Protein AF-A0A962AXF0-F1 (afdb_monomer_lite)

Sequence (168 aa):
ISEGLAWAWRSLSPNKPYQDGKAYGTTGLQKVIVLMTDGVNELIDNGNNSAGYNTANVSDYSAYGYLGGARLWSTNNVQTYAKFNTLMDNRLTAACTAAKNAGVIIYTVVFNHTGYLTTAQQTAAQDLLKNCASKTTYSYVATDSASLQSAFSAIAVSATSGTLRLVQ

pLDDT: mean 87.93, std 11.57, range [46.25, 98.5]

Secondary structure (DSSP, 8-state):
-HHHHHHHHHHHSSSTT---SPPTT-TT--EEEEEEESS-S---B-S---SSTTSTTSB--BTTBSTTSTTTHHHHT--SHHHHHHHHHHHHHHHHHHHHHTTEEEEEEEE--TTSS-HHHHHHHHHHHHHHSSSGGGEEEESSHHHHHHHHHHHHHHHTSS------

Foldseek 3Di:
DLVVLVVLLQCQDCDPPNNPHDAQPPPQDAAEAEAEDQFAQWWAAPPPPDPDQLDARRTDQDPQGDANDDRPCPVQVGRDRVSRRVVSLVSSLVSLVVCVVSRYAYAYEHAHEPDDDDPVRSVVRQVSRCSSGNHNVSYAYHHDPVSVVVSVVVVVCVVPVDPDDDDD

Radius of gyration: 17.98 Å; chains: 1; bounding box: 42×26×53 Å

Structure (mmCIF, N/CA/C/O backbone):
data_AF-A0A962AXF0-F1
#
_entry.id   AF-A0A962AXF0-F1
#
loop_
_atom_site.group_PDB
_atom_site.id
_atom_site.type_symbol
_atom_site.label_atom_id
_atom_site.label_alt_id
_atom_site.label_comp_id
_atom_site.label_asym_id
_atom_site.label_entity_id
_atom_site.label_seq_id
_atom_site.pdbx_PDB_ins_code
_atom_site.Cartn_x
_atom_site.Cartn_y
_atom_site.Cartn_z
_atom_site.occupancy
_atom_site.B_iso_or_equiv
_atom_site.auth_seq_id
_atom_site.auth_comp_id
_atom_site.auth_asym_id
_atom_site.auth_atom_id
_atom_site.pdbx_PDB_model_num
ATOM 1 N N . ILE A 1 1 ? 2.511 -3.253 -4.869 1.00 94.25 1 ILE A N 1
ATOM 2 C CA . ILE A 1 1 ? 1.936 -2.867 -3.543 1.00 94.25 1 ILE A CA 1
ATOM 3 C C . ILE A 1 1 ? 0.419 -2.745 -3.639 1.00 94.25 1 ILE A C 1
ATOM 5 O O . ILE A 1 1 ? -0.294 -3.278 -2.789 1.00 94.25 1 ILE A O 1
ATOM 9 N N . SER A 1 2 ? -0.081 -2.049 -4.668 1.00 93.69 2 SER A N 1
ATOM 10 C CA . SER A 1 2 ? -1.515 -1.790 -4.875 1.00 93.69 2 SER A CA 1
ATOM 11 C C . SER A 1 2 ? -2.395 -3.052 -4.819 1.00 93.69 2 SER A C 1
ATOM 13 O O . SER A 1 2 ? -3.485 -3.042 -4.247 1.00 93.69 2 SER A O 1
ATOM 15 N N . GLU A 1 3 ? -1.880 -4.166 -5.332 1.00 92.38 3 GLU A N 1
ATOM 16 C CA . GLU A 1 3 ? -2.528 -5.473 -5.409 1.00 92.38 3 GLU A CA 1
ATOM 17 C C . GLU A 1 3 ? -2.769 -6.037 -4.011 1.00 92.38 3 GLU A C 1
ATOM 19 O O . GLU A 1 3 ? -3.876 -6.479 -3.706 1.00 92.38 3 GLU A O 1
ATOM 24 N N . GLY A 1 4 ? -1.745 -5.982 -3.154 1.00 94.00 4 GLY A N 1
ATOM 25 C CA . GLY A 1 4 ? -1.801 -6.480 -1.783 1.00 94.00 4 GLY A CA 1
ATOM 26 C C . GLY A 1 4 ? -2.858 -5.749 -0.961 1.00 94.00 4 GLY A C 1
ATOM 27 O O . GLY A 1 4 ? -3.674 -6.393 -0.305 1.00 94.00 4 GLY A O 1
ATOM 28 N N . LEU A 1 5 ? -2.928 -4.415 -1.074 1.00 96.62 5 LEU A N 1
ATOM 29 C CA . LEU A 1 5 ? -3.986 -3.636 -0.424 1.00 96.62 5 LEU A CA 1
ATOM 30 C C . LEU A 1 5 ? -5.373 -4.032 -0.943 1.00 96.62 5 LEU A C 1
ATOM 32 O O . LEU A 1 5 ? -6.312 -4.207 -0.165 1.00 96.62 5 LEU A O 1
ATOM 36 N N . ALA A 1 6 ? -5.508 -4.178 -2.261 1.00 94.00 6 ALA A N 1
ATOM 37 C CA . ALA A 1 6 ? -6.781 -4.509 -2.876 1.00 94.00 6 ALA A CA 1
ATOM 38 C C . ALA A 1 6 ? -7.262 -5.918 -2.475 1.00 94.00 6 ALA A C 1
ATOM 40 O O . ALA A 1 6 ? -8.466 -6.138 -2.340 1.00 94.00 6 ALA A O 1
ATOM 41 N N . TRP A 1 7 ? -6.352 -6.873 -2.277 1.00 93.38 7 TRP A N 1
ATOM 42 C CA . TRP A 1 7 ? -6.670 -8.195 -1.734 1.00 93.38 7 TRP A CA 1
ATOM 43 C C . TRP A 1 7 ? -7.035 -8.134 -0.252 1.00 93.38 7 TRP A C 1
ATOM 45 O O . TRP A 1 7 ? -8.099 -8.624 0.120 1.00 93.38 7 TRP A O 1
ATOM 55 N N . ALA A 1 8 ? -6.226 -7.460 0.570 1.00 95.12 8 ALA A N 1
ATOM 56 C CA . ALA A 1 8 ? -6.496 -7.294 1.997 1.00 95.12 8 ALA A CA 1
ATOM 57 C C . ALA A 1 8 ? -7.883 -6.684 2.245 1.00 95.12 8 ALA A C 1
ATOM 5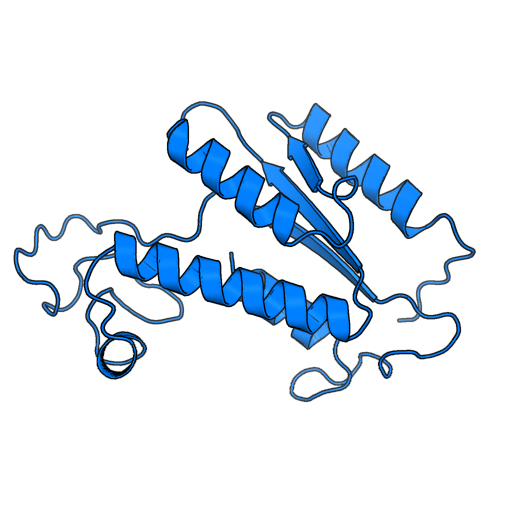9 O O . ALA A 1 8 ? -8.655 -7.177 3.068 1.00 95.12 8 ALA A O 1
ATOM 60 N N . TRP A 1 9 ? -8.247 -5.646 1.486 1.00 95.06 9 TRP A N 1
ATOM 61 C CA . TRP A 1 9 ? -9.547 -5.004 1.645 1.00 95.06 9 TRP A CA 1
ATOM 62 C C . TRP A 1 9 ? -10.716 -5.893 1.204 1.00 95.06 9 TRP A C 1
ATOM 64 O O . TRP A 1 9 ? -11.745 -5.900 1.880 1.00 95.06 9 TRP A O 1
ATOM 74 N N . ARG A 1 10 ? -10.560 -6.684 0.131 1.00 93.19 10 ARG A N 1
ATOM 75 C CA . ARG A 1 10 ? -11.583 -7.651 -0.305 1.00 93.19 10 ARG A CA 1
ATOM 76 C C . ARG A 1 10 ? -11.834 -8.726 0.745 1.00 93.19 10 ARG A C 1
ATOM 78 O O . ARG A 1 10 ? -12.996 -8.994 1.024 1.00 93.19 10 ARG A O 1
ATOM 85 N N . SER A 1 11 ? -10.786 -9.266 1.365 1.00 92.88 11 SER A N 1
ATOM 86 C CA . SER A 1 11 ? -10.915 -10.266 2.436 1.00 92.88 11 SER A CA 1
ATOM 87 C C . SER A 1 11 ? -11.615 -9.720 3.683 1.00 92.88 11 SER A C 1
ATOM 89 O O . SER A 1 11 ? -12.279 -10.462 4.396 1.00 92.88 11 SER A O 1
ATOM 91 N N . LEU A 1 12 ? -11.493 -8.416 3.951 1.00 93.44 12 LEU A N 1
ATOM 92 C CA . LEU A 1 12 ? -12.218 -7.755 5.038 1.00 93.44 12 LEU A CA 1
ATOM 93 C C . LEU A 1 12 ? -13.638 -7.333 4.649 1.00 93.44 12 LEU A C 1
ATOM 95 O O . LEU A 1 12 ? -14.416 -6.958 5.529 1.00 93.44 12 LEU A O 1
ATOM 99 N N . SER A 1 13 ? -13.971 -7.300 3.361 1.00 93.06 13 SER A N 1
ATOM 100 C CA . SER A 1 13 ? -15.258 -6.801 2.883 1.00 93.06 13 SER A CA 1
ATOM 101 C C . SER A 1 13 ? -16.382 -7.822 3.109 1.00 93.06 13 SER A C 1
ATOM 103 O O . SER A 1 13 ? -16.115 -9.016 3.174 1.00 93.06 13 SER A O 1
ATOM 105 N N . PRO A 1 14 ? -17.649 -7.386 3.198 1.00 93.38 14 PRO A N 1
ATOM 106 C CA . PRO A 1 14 ? -18.803 -8.286 3.172 1.00 93.38 14 PRO A CA 1
ATOM 107 C C . PRO A 1 14 ? -19.172 -8.757 1.754 1.00 93.38 14 PRO A C 1
ATOM 109 O O . PRO A 1 14 ? -20.211 -9.383 1.563 1.00 93.38 14 PRO A O 1
ATOM 112 N N . ASN A 1 15 ? -18.381 -8.403 0.737 1.00 91.00 15 ASN A N 1
ATOM 113 C CA . ASN A 1 15 ? -18.739 -8.562 -0.668 1.00 91.00 15 ASN A CA 1
ATOM 114 C C . ASN A 1 15 ? -18.061 -9.787 -1.292 1.00 91.00 15 ASN A C 1
ATOM 116 O O . ASN A 1 15 ? -17.001 -10.233 -0.865 1.00 91.00 15 ASN A O 1
ATOM 120 N N . LYS A 1 16 ? -18.650 -10.317 -2.369 1.00 90.06 16 LYS A N 1
ATOM 121 C CA . LYS A 1 16 ? -18.027 -11.389 -3.164 1.00 90.06 16 LYS A CA 1
ATOM 122 C C . LYS A 1 16 ? -16.639 -10.958 -3.675 1.00 90.06 16 LYS A C 1
ATOM 124 O O . LYS A 1 16 ? -16.478 -9.794 -4.045 1.00 90.06 16 LYS A O 1
ATOM 129 N N . PRO A 1 17 ? -15.655 -11.876 -3.769 1.00 87.88 17 PRO A N 1
ATOM 130 C CA . PRO A 1 17 ? -15.786 -13.328 -3.582 1.00 87.88 17 PRO A CA 1
ATOM 131 C C . PRO A 1 17 ? -15.630 -13.832 -2.134 1.00 87.88 17 PRO A C 1
ATOM 133 O O . PRO A 1 17 ? -16.101 -14.930 -1.858 1.00 87.88 17 PRO A O 1
ATOM 136 N N . TYR A 1 18 ? -15.054 -13.049 -1.214 1.00 85.50 18 TYR A N 1
ATOM 137 C CA . TYR A 1 18 ? -14.879 -13.421 0.201 1.00 85.50 18 TYR A CA 1
ATOM 138 C C . TYR A 1 18 ? -15.855 -12.623 1.067 1.00 85.50 18 TYR A C 1
ATOM 140 O O . TYR A 1 18 ? -15.597 -11.472 1.393 1.00 85.50 18 TYR A O 1
ATOM 148 N N . GLN A 1 19 ? -16.998 -13.228 1.395 1.00 87.12 19 GLN A N 1
ATOM 149 C CA . GLN A 1 19 ? -18.129 -12.550 2.051 1.00 87.12 19 GLN A CA 1
ATOM 150 C C . GLN A 1 19 ? -18.192 -12.773 3.567 1.00 87.12 19 GLN A C 1
ATOM 152 O O . GLN A 1 19 ? -19.177 -12.400 4.201 1.00 87.12 19 GLN A O 1
ATOM 157 N N . ASP A 1 20 ? -17.166 -13.384 4.157 1.00 87.75 20 ASP A N 1
ATOM 158 C CA . ASP A 1 20 ? -17.159 -13.728 5.584 1.00 87.75 20 ASP A CA 1
ATOM 159 C C . ASP A 1 20 ? -17.002 -12.481 6.475 1.00 87.75 20 ASP A C 1
ATOM 161 O O . ASP A 1 20 ? -17.361 -12.476 7.655 1.00 87.75 20 ASP A O 1
ATOM 165 N N . GLY A 1 21 ? -16.520 -11.373 5.902 1.00 89.31 21 GLY A N 1
ATOM 166 C CA . GLY A 1 21 ? -16.444 -10.093 6.586 1.00 89.31 21 GLY A CA 1
ATOM 167 C C . GLY A 1 21 ? -17.831 -9.559 6.954 1.00 89.31 21 GLY A C 1
ATOM 168 O O . GLY A 1 21 ? -18.696 -9.375 6.107 1.00 89.31 21 GLY A O 1
ATOM 169 N N . LYS A 1 22 ? -18.045 -9.194 8.223 1.00 93.12 22 LYS A N 1
ATOM 170 C CA . LYS A 1 22 ? -19.259 -8.458 8.636 1.00 93.12 22 LYS A CA 1
ATOM 171 C C . LYS A 1 22 ? -19.394 -7.120 7.892 1.00 93.12 22 LYS A C 1
ATOM 173 O O . LYS A 1 22 ? -18.395 -6.561 7.431 1.00 93.12 22 LYS A O 1
ATOM 178 N N . ALA A 1 23 ? -20.605 -6.568 7.837 1.00 94.44 23 ALA A N 1
ATOM 179 C CA . ALA A 1 23 ? -20.870 -5.274 7.209 1.00 94.44 23 ALA A CA 1
ATOM 180 C C . ALA A 1 23 ? -19.988 -4.143 7.777 1.00 94.44 23 ALA A C 1
ATOM 182 O O . ALA A 1 23 ? -19.636 -4.135 8.963 1.00 94.44 23 ALA A O 1
ATOM 183 N N . TYR A 1 24 ? -19.637 -3.171 6.931 1.00 94.25 24 TYR A N 1
ATOM 184 C CA . TYR A 1 24 ? -18.974 -1.946 7.383 1.00 94.25 24 TYR A CA 1
ATOM 185 C C . TYR A 1 24 ? -19.864 -1.197 8.383 1.00 94.25 24 TYR A C 1
ATOM 187 O O . TYR A 1 24 ? -21.086 -1.207 8.257 1.00 94.25 24 TYR A O 1
ATOM 195 N N . GLY A 1 25 ? -19.253 -0.580 9.396 1.00 91.62 25 GLY A N 1
ATOM 196 C CA . GLY A 1 25 ? -19.983 0.153 10.436 1.00 91.62 25 GLY A CA 1
ATOM 197 C C . GLY A 1 25 ? -20.708 -0.714 11.473 1.00 91.62 25 GLY A C 1
ATOM 198 O O . GLY A 1 25 ? -21.396 -0.160 12.325 1.00 91.62 25 GLY A O 1
ATOM 199 N N . THR A 1 26 ? -20.552 -2.046 11.446 1.00 93.56 26 THR A N 1
ATOM 200 C CA . THR A 1 26 ? -21.077 -2.928 12.506 1.00 93.56 26 THR A CA 1
ATOM 201 C C . THR A 1 26 ? -20.573 -2.453 13.874 1.00 93.56 26 THR A C 1
ATOM 203 O O 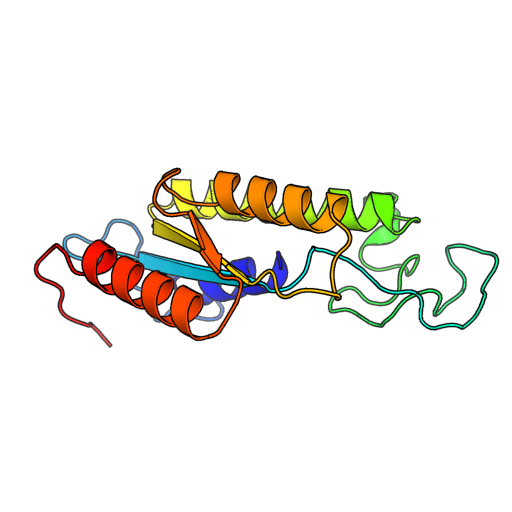. THR A 1 26 ? -19.365 -2.346 14.092 1.00 93.56 26 THR A O 1
ATOM 206 N N . THR A 1 27 ? -21.486 -2.164 14.804 1.00 90.38 27 THR A N 1
ATOM 207 C CA . THR A 1 27 ? -21.141 -1.674 16.145 1.00 90.38 27 THR A CA 1
ATOM 208 C C . THR A 1 27 ? -20.216 -2.652 16.868 1.00 90.38 27 THR A C 1
ATOM 210 O O . THR A 1 27 ? -20.468 -3.854 16.890 1.00 90.38 27 THR A O 1
ATOM 213 N N . GLY A 1 28 ? -19.139 -2.133 17.463 1.00 87.88 28 GLY A N 1
ATOM 214 C CA . GLY A 1 28 ? -18.148 -2.945 18.177 1.00 87.88 28 GLY A CA 1
ATOM 215 C C . GLY A 1 28 ? -17.169 -3.710 17.277 1.00 87.88 28 GLY A C 1
ATOM 216 O O . GLY A 1 28 ? -16.355 -4.467 17.794 1.00 87.88 28 GLY A O 1
ATOM 217 N N . LEU A 1 29 ? -17.212 -3.513 15.953 1.00 89.31 29 LEU A N 1
ATOM 218 C CA . LEU A 1 29 ? -16.262 -4.103 15.013 1.00 89.31 29 LEU A CA 1
ATOM 219 C C . LEU A 1 29 ? -15.339 -3.038 14.420 1.00 89.31 29 LEU A C 1
ATOM 221 O O . LEU A 1 29 ? -15.793 -2.045 13.855 1.00 89.31 29 LEU A O 1
ATOM 225 N N . GLN A 1 30 ? -14.038 -3.307 14.452 1.00 91.19 30 GLN A N 1
ATOM 226 C CA . GLN A 1 30 ? -13.039 -2.539 13.716 1.00 91.19 30 GLN A CA 1
ATOM 227 C C . GLN A 1 30 ? -12.465 -3.394 12.590 1.00 91.19 30 GLN A C 1
ATOM 229 O O . GLN A 1 30 ? -12.151 -4.567 12.779 1.00 91.19 30 GLN A O 1
ATOM 234 N N . LYS A 1 31 ? -12.324 -2.798 11.405 1.00 94.00 31 LYS A N 1
ATOM 235 C CA . LYS A 1 31 ? -11.636 -3.414 10.269 1.00 94.00 31 LYS A CA 1
ATOM 236 C C . LYS A 1 31 ? -10.293 -2.725 10.105 1.00 94.00 31 LYS A C 1
ATOM 238 O O . LYS A 1 31 ? -10.250 -1.506 9.946 1.00 94.00 31 LYS A O 1
ATOM 243 N N . VAL A 1 32 ? -9.219 -3.502 10.161 1.00 95.75 32 VAL A N 1
ATOM 244 C CA . VAL A 1 32 ? -7.849 -2.985 10.176 1.00 95.75 32 VAL A CA 1
ATOM 245 C C . VAL A 1 32 ? -7.031 -3.666 9.086 1.00 95.75 32 VAL A C 1
ATOM 247 O O . VAL A 1 32 ? -7.086 -4.884 8.945 1.00 95.75 32 VAL A O 1
ATOM 250 N N . ILE A 1 33 ? -6.263 -2.881 8.335 1.00 97.62 33 ILE A N 1
ATOM 251 C CA . ILE A 1 33 ? -5.238 -3.352 7.404 1.00 97.62 33 ILE A CA 1
ATOM 252 C C . ILE A 1 33 ? -3.884 -2.880 7.922 1.00 97.62 33 ILE A C 1
ATOM 254 O O . ILE A 1 33 ? -3.712 -1.704 8.240 1.00 97.62 33 ILE A O 1
ATOM 258 N N . VAL A 1 34 ? -2.917 -3.791 7.956 1.00 97.56 34 VAL A N 1
ATOM 259 C CA . VAL A 1 34 ? -1.503 -3.455 8.123 1.00 97.56 34 VAL A CA 1
ATOM 260 C C . VAL A 1 34 ? -0.818 -3.714 6.788 1.00 97.56 34 VAL A C 1
ATOM 262 O O . VAL A 1 34 ? -0.686 -4.861 6.370 1.00 97.56 34 VAL A O 1
ATOM 265 N N . LEU A 1 35 ? -0.450 -2.644 6.085 1.00 97.94 35 LEU A N 1
ATOM 266 C CA . LEU A 1 35 ? 0.184 -2.707 4.773 1.00 97.94 35 LEU A CA 1
ATOM 267 C C . LEU A 1 35 ? 1.693 -2.514 4.921 1.00 97.94 35 LEU A C 1
ATOM 269 O O . LEU A 1 35 ? 2.150 -1.431 5.279 1.00 97.94 35 LEU A O 1
ATOM 273 N N . MET A 1 36 ? 2.463 -3.550 4.613 1.00 96.69 36 MET A N 1
ATOM 274 C CA . MET A 1 36 ? 3.922 -3.505 4.637 1.00 96.69 36 MET A CA 1
ATOM 275 C C . MET A 1 36 ? 4.492 -3.685 3.229 1.00 96.69 36 MET A C 1
ATOM 277 O O . MET A 1 36 ? 3.957 -4.471 2.448 1.00 96.69 36 MET A O 1
ATOM 281 N N . THR A 1 37 ? 5.575 -2.975 2.919 1.00 95.44 37 THR A N 1
ATOM 282 C CA . THR A 1 37 ? 6.372 -3.165 1.697 1.00 95.44 37 THR A CA 1
ATOM 283 C C . THR A 1 37 ? 7.839 -2.867 1.976 1.00 95.44 37 THR A C 1
ATOM 285 O O . THR A 1 37 ? 8.143 -1.992 2.783 1.00 95.44 37 THR A O 1
ATOM 288 N N . ASP A 1 38 ? 8.733 -3.563 1.292 1.00 93.06 38 ASP A N 1
ATOM 289 C CA . ASP A 1 38 ? 10.167 -3.273 1.199 1.00 93.06 38 ASP A CA 1
ATOM 290 C C . ASP A 1 38 ? 10.553 -2.584 -0.124 1.00 93.06 38 ASP A C 1
ATOM 292 O O . ASP A 1 38 ? 11.680 -2.125 -0.286 1.00 93.06 38 ASP A O 1
ATOM 296 N N . GLY A 1 39 ? 9.603 -2.474 -1.056 1.00 93.69 39 GLY A N 1
ATOM 297 C CA . GLY A 1 39 ? 9.798 -1.888 -2.378 1.00 93.69 39 GLY A CA 1
ATOM 298 C C . GLY A 1 39 ? 8.823 -0.763 -2.719 1.00 93.69 39 GLY A C 1
ATOM 299 O O . GLY A 1 39 ? 8.002 -0.337 -1.898 1.00 93.69 39 GLY A O 1
ATOM 300 N N . VAL A 1 40 ? 8.898 -0.317 -3.973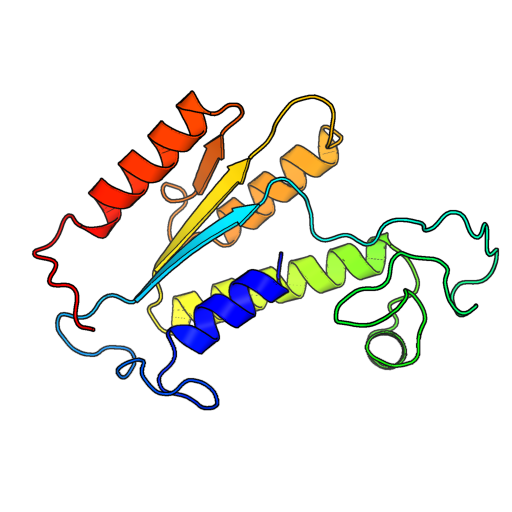 1.00 94.25 40 VAL A N 1
ATOM 301 C CA . VAL A 1 40 ? 7.960 0.617 -4.618 1.00 94.25 40 VAL A CA 1
ATOM 302 C C . VAL A 1 40 ? 6.980 -0.142 -5.525 1.00 94.25 40 VAL A C 1
ATOM 304 O O . VAL A 1 40 ? 7.111 -1.346 -5.739 1.00 94.25 40 VAL A O 1
ATOM 307 N N . ASN A 1 41 ? 5.958 0.531 -6.065 1.00 93.56 41 ASN A N 1
ATOM 308 C CA . ASN A 1 41 ? 5.221 -0.055 -7.183 1.00 93.56 41 ASN A CA 1
ATOM 309 C C . ASN A 1 41 ? 6.084 0.045 -8.439 1.00 93.56 41 ASN A C 1
ATOM 311 O O . ASN A 1 41 ? 6.271 1.142 -8.960 1.00 93.56 41 ASN A O 1
ATOM 315 N N . GLU A 1 42 ? 6.577 -1.088 -8.927 1.00 90.69 42 GLU A N 1
ATOM 316 C CA . GLU A 1 42 ? 7.389 -1.127 -10.135 1.00 90.69 42 GLU A CA 1
ATOM 317 C C . GLU A 1 42 ? 7.215 -2.412 -10.937 1.00 90.69 42 GLU A C 1
ATOM 319 O O . GLU A 1 42 ? 6.646 -3.399 -10.468 1.00 90.69 42 GLU A O 1
ATOM 324 N N . LEU A 1 43 ? 7.685 -2.336 -12.177 1.00 88.94 43 LEU A N 1
ATOM 325 C CA . LEU A 1 43 ? 8.092 -3.477 -12.982 1.00 88.94 43 LEU A CA 1
ATOM 326 C C . LEU A 1 43 ? 9.592 -3.339 -13.215 1.00 88.94 43 LEU A C 1
ATOM 328 O O . LEU A 1 43 ? 10.098 -2.219 -13.323 1.00 88.94 43 LEU A O 1
ATOM 332 N N . ILE A 1 44 ? 10.278 -4.465 -13.331 1.00 87.75 44 ILE A N 1
ATOM 333 C CA . ILE A 1 44 ? 11.723 -4.523 -13.543 1.00 87.75 44 ILE A CA 1
ATOM 334 C C . ILE A 1 44 ? 11.986 -4.983 -14.976 1.00 87.75 44 ILE A C 1
ATOM 336 O O . ILE A 1 44 ? 11.246 -5.798 -15.522 1.00 87.75 44 ILE A O 1
ATOM 340 N N . ASP A 1 45 ? 13.031 -4.450 -15.602 1.00 85.81 45 ASP A N 1
ATOM 341 C CA . ASP A 1 45 ? 13.496 -4.933 -16.902 1.00 85.81 45 ASP A CA 1
ATOM 342 C C . ASP A 1 45 ? 13.936 -6.399 -16.800 1.00 85.81 45 ASP A C 1
ATOM 344 O O . ASP A 1 45 ? 14.668 -6.780 -15.886 1.00 85.81 45 ASP A O 1
ATOM 348 N N . ASN A 1 46 ? 13.484 -7.239 -17.731 1.00 84.38 46 ASN A N 1
ATOM 349 C CA . ASN A 1 46 ? 13.820 -8.664 -17.731 1.00 84.38 46 ASN A CA 1
ATOM 350 C C . ASN A 1 46 ? 15.085 -9.007 -18.538 1.00 84.38 46 ASN A C 1
ATOM 352 O O . ASN A 1 46 ? 15.368 -10.185 -18.757 1.00 84.38 46 ASN A O 1
ATOM 356 N N . GLY A 1 47 ? 15.836 -8.003 -18.994 1.00 76.50 47 GLY A N 1
ATOM 357 C CA . GLY A 1 47 ? 17.100 -8.163 -19.706 1.00 76.50 47 GLY A CA 1
ATOM 358 C C . GLY A 1 47 ? 16.957 -8.507 -21.189 1.00 76.50 47 GLY A C 1
ATOM 359 O O . GLY A 1 47 ? 17.966 -8.731 -21.856 1.00 76.50 47 GLY A O 1
ATOM 360 N N . ASN A 1 48 ? 15.739 -8.519 -21.743 1.00 73.94 48 ASN A N 1
ATOM 361 C CA . ASN A 1 48 ? 15.526 -8.812 -23.165 1.00 73.94 48 ASN A CA 1
ATOM 362 C C . ASN A 1 48 ? 15.948 -7.668 -24.103 1.00 73.94 48 ASN A C 1
ATOM 364 O O . ASN A 1 48 ? 15.842 -7.828 -25.320 1.00 73.94 48 ASN A O 1
ATOM 368 N N . ASN A 1 49 ? 16.419 -6.528 -23.570 1.00 64.38 49 ASN A N 1
ATOM 369 C CA . ASN A 1 49 ? 16.956 -5.386 -24.326 1.00 64.38 49 ASN A CA 1
ATOM 370 C C . ASN A 1 49 ? 16.061 -4.956 -25.502 1.00 64.38 49 ASN A C 1
ATOM 372 O O . ASN A 1 49 ? 16.543 -4.547 -26.562 1.00 64.38 49 ASN A O 1
ATOM 376 N N . SER A 1 50 ? 14.741 -5.093 -25.354 1.00 65.38 50 SER A N 1
ATOM 377 C CA . SER A 1 50 ? 13.830 -4.797 -26.450 1.00 65.38 50 SER A CA 1
ATOM 378 C C . SER A 1 50 ? 13.705 -3.289 -26.635 1.00 65.38 50 SER A C 1
ATOM 380 O O . SER A 1 50 ? 13.293 -2.569 -25.731 1.00 65.38 50 SER A O 1
ATOM 382 N N . ALA A 1 51 ? 14.044 -2.814 -27.834 1.00 57.62 51 ALA A N 1
ATOM 383 C CA . ALA A 1 51 ? 14.042 -1.391 -28.175 1.00 57.62 51 ALA A CA 1
ATOM 384 C C . ALA A 1 51 ? 12.632 -0.802 -28.381 1.00 57.62 51 ALA A C 1
ATOM 386 O O . ALA A 1 51 ? 12.482 0.413 -28.503 1.00 57.62 51 ALA A O 1
ATOM 387 N N . GLY A 1 52 ? 11.600 -1.649 -28.448 1.00 57.62 52 GLY A N 1
ATOM 388 C CA . GLY A 1 52 ? 10.216 -1.238 -28.646 1.00 57.62 52 GLY A CA 1
ATOM 389 C C . GLY A 1 52 ? 9.353 -1.560 -27.435 1.00 57.62 52 GLY A C 1
ATOM 390 O O . GLY A 1 52 ? 9.101 -2.722 -27.139 1.00 57.62 52 GLY A O 1
ATOM 391 N N . TYR A 1 53 ? 8.808 -0.540 -26.777 1.00 60.12 53 TYR A N 1
ATOM 392 C CA . TYR A 1 53 ? 7.626 -0.731 -25.937 1.00 60.12 53 TYR A CA 1
ATOM 393 C C . TYR A 1 53 ? 6.517 -1.343 -26.819 1.00 60.12 53 TYR A C 1
ATOM 395 O O . TYR A 1 53 ? 6.291 -0.820 -27.908 1.00 60.12 53 TYR A O 1
ATOM 403 N N . ASN A 1 54 ? 5.859 -2.431 -26.382 1.00 58.47 54 ASN A N 1
ATOM 404 C CA . ASN A 1 54 ? 4.955 -3.294 -27.186 1.00 58.47 54 ASN A CA 1
ATOM 405 C C . ASN A 1 54 ? 5.639 -4.422 -27.995 1.00 58.47 54 ASN A C 1
ATOM 407 O O . ASN A 1 54 ? 4.994 -5.087 -28.804 1.00 58.47 54 ASN A O 1
ATOM 411 N N . THR A 1 55 ? 6.920 -4.714 -27.767 1.00 59.88 55 THR A N 1
ATOM 412 C CA . THR A 1 55 ? 7.426 -6.069 -28.024 1.00 59.88 55 THR A CA 1
ATOM 413 C C . THR A 1 55 ? 7.125 -6.926 -26.796 1.00 59.88 55 THR A C 1
ATOM 415 O O . THR A 1 55 ? 7.243 -6.481 -25.651 1.00 59.88 55 THR A O 1
ATOM 418 N N . ALA A 1 56 ? 6.630 -8.146 -27.010 1.00 60.53 56 ALA A N 1
ATOM 419 C CA . ALA A 1 56 ? 6.305 -9.030 -25.900 1.00 60.53 56 ALA A CA 1
ATOM 420 C C . ALA A 1 56 ? 7.577 -9.273 -25.069 1.00 60.53 56 ALA A C 1
ATOM 422 O O . ALA A 1 56 ? 8.588 -9.711 -25.614 1.00 60.53 56 ALA A O 1
ATOM 423 N N . ASN A 1 57 ? 7.492 -9.020 -23.759 1.00 70.88 57 ASN A N 1
ATOM 424 C CA . ASN A 1 57 ? 8.508 -9.336 -22.749 1.00 70.88 57 ASN A CA 1
ATOM 425 C C . ASN A 1 57 ? 9.621 -8.280 -22.561 1.00 70.88 57 ASN A C 1
ATOM 427 O O . ASN A 1 57 ? 10.783 -8.661 -22.497 1.00 70.88 57 ASN A O 1
ATOM 431 N N . VAL A 1 58 ? 9.314 -6.986 -22.411 1.00 80.25 58 VAL A N 1
ATOM 432 C CA . VAL A 1 58 ? 10.312 -5.979 -21.954 1.00 80.25 58 VAL A CA 1
ATOM 433 C C . VAL A 1 58 ? 10.507 -5.932 -20.434 1.00 80.25 58 VAL A C 1
ATOM 435 O O . VAL A 1 58 ? 11.569 -5.541 -19.974 1.00 80.25 58 VAL A O 1
ATOM 438 N N . SER A 1 59 ? 9.501 -6.335 -19.655 1.00 85.75 59 SER A N 1
ATOM 439 C CA . SER A 1 59 ? 9.545 -6.326 -18.187 1.00 85.75 59 SER A CA 1
ATOM 440 C C . SER A 1 59 ? 9.433 -7.731 -17.601 1.00 85.75 59 SER A C 1
ATOM 442 O O . SER A 1 59 ? 9.169 -8.704 -18.311 1.00 85.75 59 SER A O 1
ATOM 444 N N . ASP A 1 60 ? 9.547 -7.853 -16.289 1.00 87.75 60 ASP A N 1
ATOM 445 C CA . ASP A 1 60 ? 9.035 -8.989 -15.538 1.00 87.75 60 ASP A CA 1
ATOM 446 C C . ASP A 1 60 ? 7.516 -9.172 -15.744 1.00 87.75 60 ASP A C 1
ATOM 448 O O . ASP A 1 60 ? 6.788 -8.267 -16.179 1.00 87.75 60 ASP A O 1
ATOM 452 N N . TYR A 1 61 ? 7.034 -10.396 -15.506 1.00 86.25 61 TYR A N 1
ATOM 453 C CA . TYR A 1 61 ? 5.617 -10.726 -15.647 1.00 86.25 61 TYR A CA 1
ATOM 454 C C . TYR A 1 61 ? 4.878 -10.446 -14.340 1.00 86.25 61 TYR A C 1
ATOM 456 O O . TYR A 1 61 ? 5.144 -11.081 -13.323 1.00 86.25 61 TYR A O 1
ATOM 464 N N . SER A 1 62 ? 3.896 -9.549 -14.387 1.00 86.12 62 SER A N 1
ATOM 465 C CA . SER A 1 62 ? 3.071 -9.196 -13.226 1.00 86.12 62 SER A CA 1
ATOM 466 C C . SER A 1 62 ? 1.649 -9.758 -13.320 1.00 86.12 62 SER A C 1
ATOM 468 O O . SER A 1 62 ? 1.248 -10.327 -14.337 1.00 86.12 62 SER A O 1
ATOM 470 N N . ALA A 1 63 ? 0.823 -9.504 -12.298 1.00 84.19 63 ALA A N 1
ATOM 471 C CA . ALA A 1 63 ? -0.622 -9.778 -12.330 1.00 84.19 63 ALA A CA 1
ATOM 472 C C . ALA A 1 63 ? -1.337 -9.135 -13.535 1.00 84.19 63 ALA A C 1
ATOM 474 O O . ALA A 1 63 ? -2.416 -9.567 -13.950 1.00 84.19 63 ALA A O 1
ATOM 475 N N . TYR A 1 64 ? -0.726 -8.108 -14.118 1.00 84.06 64 TYR A N 1
ATOM 476 C CA . TYR A 1 64 ? -1.248 -7.417 -15.278 1.00 84.06 64 TYR A CA 1
ATOM 477 C C . TYR A 1 64 ? -0.676 -7.933 -16.592 1.00 84.06 64 TYR A C 1
ATOM 479 O O . TYR A 1 64 ? -1.243 -7.615 -17.630 1.00 84.06 64 TYR A O 1
ATOM 487 N N . GLY A 1 65 ? 0.382 -8.747 -16.573 1.00 84.94 65 GLY A N 1
ATOM 488 C CA . GLY A 1 65 ? 1.184 -9.147 -17.730 1.00 84.94 65 GLY A CA 1
ATOM 489 C C . GLY A 1 65 ? 2.485 -8.343 -17.857 1.00 84.94 65 GLY A C 1
ATOM 490 O O . GLY A 1 65 ? 2.908 -7.687 -16.903 1.00 84.94 65 GLY A O 1
ATOM 491 N N . TYR A 1 66 ? 3.089 -8.385 -19.045 1.00 83.88 66 TYR A N 1
ATOM 492 C CA . TYR A 1 66 ? 4.286 -7.613 -19.395 1.00 83.88 66 TYR A CA 1
ATOM 493 C C . TYR A 1 66 ? 3.966 -6.163 -19.756 1.00 83.88 66 TYR A C 1
ATOM 495 O O . TYR A 1 66 ? 2.936 -5.891 -20.381 1.00 83.88 66 TYR A O 1
ATOM 503 N N . LEU A 1 67 ? 4.889 -5.248 -19.444 1.00 82.75 67 LEU A N 1
ATOM 504 C CA . LEU A 1 67 ? 4.812 -3.853 -19.863 1.00 82.75 67 LEU A CA 1
ATOM 505 C C . LEU A 1 67 ? 4.598 -3.751 -21.387 1.00 82.75 67 LEU A C 1
ATOM 507 O O . LEU A 1 67 ? 5.316 -4.363 -22.171 1.00 82.75 67 LEU A O 1
ATOM 511 N N . GLY A 1 68 ? 3.588 -2.984 -21.803 1.00 72.75 68 GLY A N 1
ATOM 512 C CA . GLY A 1 68 ? 3.227 -2.791 -23.212 1.00 72.75 68 GLY A CA 1
ATOM 513 C C . GLY A 1 68 ? 2.284 -3.849 -23.800 1.00 72.75 68 GLY A C 1
ATOM 514 O O . GLY A 1 68 ? 1.891 -3.706 -24.951 1.00 72.75 68 GLY A O 1
ATOM 515 N N . GLY A 1 69 ? 1.878 -4.876 -23.040 1.00 73.44 69 GLY A N 1
ATOM 516 C CA . GLY A 1 69 ? 0.892 -5.870 -23.490 1.00 73.44 69 GLY A CA 1
ATOM 517 C C . GLY A 1 69 ? -0.541 -5.323 -23.619 1.00 73.44 69 GLY A C 1
ATOM 518 O O . GLY A 1 69 ? -0.848 -4.214 -23.211 1.00 73.44 69 GLY A O 1
ATOM 519 N N . ALA A 1 70 ? -1.493 -6.104 -24.134 1.00 71.62 70 ALA A N 1
ATOM 520 C CA . ALA A 1 70 ? -2.851 -5.603 -24.415 1.00 71.62 70 ALA A CA 1
ATOM 521 C C . ALA A 1 70 ? -3.822 -5.532 -23.207 1.00 71.62 70 ALA A C 1
ATOM 523 O O . ALA A 1 70 ? -4.967 -5.129 -23.389 1.00 71.62 70 ALA A O 1
ATOM 524 N N . ARG A 1 71 ? -3.426 -5.927 -21.981 1.00 74.38 71 ARG A N 1
ATOM 525 C CA . ARG A 1 71 ? -4.355 -5.981 -20.823 1.00 74.38 71 ARG A CA 1
ATOM 526 C C . ARG A 1 71 ? -4.606 -4.614 -20.176 1.00 74.38 71 ARG A C 1
ATOM 528 O O . ARG A 1 71 ? -5.698 -4.074 -20.281 1.00 74.38 71 ARG A O 1
ATOM 535 N N . LEU A 1 72 ? -3.614 -4.060 -19.473 1.00 70.25 72 LEU A N 1
ATOM 536 C CA . LEU A 1 72 ? -3.724 -2.746 -18.827 1.00 70.25 72 LEU A CA 1
ATOM 537 C C . LEU A 1 72 ? -3.426 -1.562 -19.756 1.00 70.25 72 LEU A C 1
ATOM 539 O O . LEU A 1 72 ? -3.850 -0.442 -19.463 1.00 70.25 72 LEU A O 1
ATOM 543 N N . TRP A 1 73 ? -2.652 -1.775 -20.818 1.00 67.81 73 TRP A N 1
ATOM 544 C CA . TRP A 1 73 ? -1.839 -0.709 -21.400 1.00 67.81 73 TRP A CA 1
ATOM 545 C C . TRP A 1 73 ? -2.541 0.103 -22.493 1.00 67.81 73 TRP A C 1
ATOM 547 O O . TRP A 1 73 ? -2.274 1.298 -22.586 1.00 67.81 73 TRP A O 1
ATOM 557 N N . SER A 1 74 ? -3.472 -0.478 -23.259 1.00 63.06 74 SER A N 1
ATOM 558 C CA . SER A 1 74 ? -4.142 0.218 -24.373 1.00 63.06 74 SER A CA 1
ATOM 559 C C . SER A 1 74 ? -5.075 1.336 -23.892 1.00 63.06 74 SER A C 1
ATOM 561 O O . SER A 1 74 ? -4.951 2.473 -24.335 1.00 63.06 74 SER A O 1
ATOM 563 N N . THR A 1 75 ? -5.948 1.053 -22.922 1.00 71.88 75 THR A N 1
ATOM 564 C CA . THR A 1 75 ? -6.907 2.039 -22.388 1.00 71.88 75 THR A CA 1
ATOM 565 C C . THR A 1 75 ? -6.252 3.088 -21.486 1.00 71.88 75 THR A C 1
ATOM 567 O O . THR A 1 75 ? -6.749 4.203 -21.381 1.00 71.88 75 THR A O 1
ATOM 570 N N . ASN A 1 76 ? -5.134 2.754 -20.830 1.00 73.50 76 ASN A N 1
ATOM 571 C CA . ASN A 1 76 ? -4.454 3.654 -19.887 1.00 73.50 76 ASN A CA 1
ATOM 572 C C . ASN A 1 76 ? -3.194 4.318 -20.475 1.00 73.50 76 ASN A C 1
ATOM 574 O O . ASN A 1 76 ? -2.518 5.063 -19.770 1.00 73.50 76 ASN A O 1
ATOM 578 N N . ASN A 1 77 ? -2.850 4.031 -21.738 1.00 78.50 77 ASN A N 1
ATOM 579 C CA . ASN A 1 77 ? -1.629 4.487 -22.416 1.00 78.50 77 ASN A CA 1
ATOM 580 C C . ASN A 1 77 ? -0.349 4.354 -21.560 1.00 78.50 77 ASN A C 1
ATOM 582 O O . ASN A 1 77 ? 0.518 5.241 -21.524 1.00 78.50 77 ASN A O 1
ATOM 586 N N . VAL A 1 78 ? -0.247 3.243 -20.832 1.00 84.88 78 VAL A N 1
ATOM 587 C CA . VAL A 1 78 ? 0.948 2.889 -20.068 1.00 84.88 78 VAL A CA 1
ATOM 588 C C . VAL A 1 78 ? 1.896 2.255 -21.064 1.00 84.88 78 VAL A C 1
ATOM 590 O O . VAL A 1 78 ? 1.533 1.283 -21.702 1.00 84.88 78 VAL A O 1
ATOM 593 N N . GLN A 1 79 ? 3.081 2.809 -21.267 1.00 80.50 79 GLN A N 1
ATOM 594 C CA . GLN A 1 79 ? 4.075 2.201 -22.162 1.00 80.50 79 GLN A CA 1
ATOM 595 C C . GLN A 1 79 ? 5.484 2.283 -21.586 1.00 80.50 79 GLN A C 1
ATOM 597 O O . GLN A 1 79 ? 6.376 1.661 -22.122 1.00 80.50 79 GLN A O 1
ATOM 602 N N . THR A 1 80 ? 5.692 2.996 -20.479 1.00 84.56 80 THR A N 1
ATOM 603 C CA . THR A 1 80 ? 6.996 3.147 -19.828 1.00 84.56 80 THR A CA 1
ATOM 604 C C . THR A 1 80 ? 6.904 2.704 -18.374 1.00 84.56 80 THR A C 1
ATOM 606 O O . THR A 1 80 ? 5.824 2.770 -17.779 1.00 84.56 80 THR A O 1
ATOM 609 N N . TYR A 1 81 ? 8.037 2.318 -17.782 1.00 86.88 81 TYR A N 1
ATOM 610 C CA . TYR A 1 81 ? 8.136 2.013 -16.351 1.00 86.88 81 TYR A CA 1
ATOM 611 C C . TYR A 1 81 ? 7.626 3.173 -15.487 1.00 86.88 81 TYR A C 1
ATOM 613 O O . TYR A 1 81 ? 6.782 2.978 -14.622 1.00 86.88 81 TYR A O 1
ATOM 621 N N . ALA A 1 82 ? 8.022 4.409 -15.806 1.00 87.94 82 ALA A N 1
ATOM 622 C CA . ALA A 1 82 ? 7.559 5.593 -15.082 1.00 87.94 82 ALA A CA 1
ATOM 623 C C . ALA A 1 82 ? 6.026 5.745 -15.109 1.00 87.94 82 ALA A C 1
ATOM 625 O O . ALA A 1 82 ? 5.407 5.955 -14.069 1.00 87.94 82 ALA A O 1
ATOM 626 N N . LYS A 1 83 ? 5.390 5.581 -16.281 1.00 88.12 83 LYS A N 1
ATOM 627 C CA . LYS A 1 83 ? 3.922 5.635 -16.387 1.00 88.12 83 LYS A CA 1
ATOM 628 C C . LYS A 1 83 ? 3.246 4.489 -15.636 1.00 88.12 83 LYS A C 1
ATOM 630 O O . LYS A 1 83 ? 2.155 4.686 -15.105 1.00 88.12 83 LYS A O 1
ATOM 635 N N . PHE A 1 84 ? 3.864 3.307 -15.608 1.00 88.75 84 PHE A N 1
ATOM 636 C CA . PHE A 1 84 ? 3.359 2.181 -14.828 1.00 88.75 84 PHE A CA 1
ATOM 637 C C . PHE A 1 84 ? 3.387 2.504 -13.332 1.00 88.75 84 PHE A C 1
ATOM 639 O O . PHE A 1 84 ? 2.344 2.395 -12.687 1.00 88.75 84 PHE A O 1
ATOM 646 N N . ASN A 1 85 ? 4.526 2.976 -12.819 1.00 91.12 85 ASN A N 1
ATOM 647 C CA . ASN A 1 85 ? 4.693 3.352 -11.414 1.00 91.12 85 ASN A CA 1
ATOM 648 C C . ASN A 1 85 ? 3.640 4.392 -11.018 1.00 91.12 85 ASN A C 1
ATOM 650 O O . ASN A 1 85 ? 2.850 4.149 -10.111 1.00 91.12 85 ASN A O 1
ATOM 654 N N . THR A 1 86 ? 3.511 5.479 -11.789 1.00 92.81 86 THR A N 1
ATOM 655 C CA . THR A 1 86 ? 2.487 6.508 -11.548 1.00 92.81 86 THR A CA 1
ATOM 656 C C . THR A 1 86 ? 1.067 5.938 -11.549 1.00 92.81 86 THR A C 1
ATOM 658 O O . THR A 1 86 ? 0.262 6.283 -10.683 1.00 92.81 86 THR A O 1
ATOM 661 N N . LEU A 1 87 ? 0.723 5.058 -12.497 1.00 91.88 87 LEU A N 1
ATOM 662 C CA . LEU A 1 87 ? -0.609 4.450 -12.523 1.00 91.88 87 LEU A CA 1
ATOM 663 C C . LEU A 1 87 ? -0.858 3.587 -11.277 1.00 91.88 87 LEU A C 1
ATOM 665 O O . LEU A 1 87 ? -1.953 3.638 -10.715 1.00 91.88 87 LEU A O 1
ATOM 669 N N . MET A 1 88 ? 0.124 2.791 -10.854 1.00 93.31 88 MET A N 1
ATOM 670 C CA . MET A 1 88 ? -0.016 1.918 -9.688 1.00 93.31 88 MET A CA 1
ATOM 671 C C . MET A 1 88 ? -0.043 2.703 -8.374 1.00 93.31 88 MET A C 1
ATOM 673 O O . MET A 1 88 ? -0.844 2.373 -7.501 1.00 93.31 88 MET A O 1
ATOM 677 N N . ASP A 1 89 ? 0.730 3.782 -8.256 1.00 96.62 89 ASP A N 1
ATOM 678 C CA . ASP A 1 89 ? 0.695 4.691 -7.105 1.00 96.62 89 ASP A CA 1
ATOM 679 C C . ASP A 1 89 ? -0.664 5.390 -6.989 1.00 96.62 89 ASP A C 1
ATOM 681 O O . ASP A 1 89 ? -1.257 5.450 -5.906 1.00 96.62 89 ASP A O 1
ATOM 685 N N . ASN A 1 90 ? -1.224 5.833 -8.120 1.00 95.75 90 ASN A N 1
ATOM 686 C CA . ASN A 1 90 ? -2.565 6.412 -8.172 1.00 95.75 90 ASN A CA 1
ATOM 687 C C . ASN A 1 90 ? -3.636 5.388 -7.777 1.00 95.75 90 ASN A C 1
ATOM 689 O O . ASN A 1 90 ? -4.559 5.708 -7.026 1.00 95.75 90 ASN A O 1
ATOM 693 N N . ARG A 1 91 ? -3.513 4.138 -8.238 1.00 94.75 91 ARG A N 1
ATOM 694 C CA . ARG A 1 91 ? -4.430 3.051 -7.861 1.00 94.75 91 ARG A CA 1
ATOM 695 C C . ARG A 1 91 ? -4.333 2.699 -6.385 1.00 94.75 91 ARG A C 1
ATOM 697 O O . ARG A 1 91 ? -5.372 2.526 -5.750 1.00 94.75 91 ARG A O 1
ATOM 704 N N . LEU A 1 92 ? -3.120 2.622 -5.839 1.00 97.69 92 LEU A N 1
ATOM 705 C CA . LEU A 1 92 ? -2.907 2.414 -4.412 1.00 97.69 92 LEU A CA 1
ATOM 706 C C . LEU A 1 92 ? -3.572 3.543 -3.621 1.00 97.69 92 LEU A C 1
ATOM 708 O O . LEU A 1 92 ? -4.406 3.268 -2.768 1.00 97.69 92 LEU A O 1
ATOM 712 N N . THR A 1 93 ? -3.299 4.800 -3.972 1.00 98.06 93 THR A N 1
ATOM 713 C CA . THR A 1 93 ? -3.888 5.980 -3.319 1.00 98.06 93 THR A CA 1
ATOM 714 C C . THR A 1 93 ? -5.418 5.966 -3.370 1.00 98.06 93 THR A C 1
ATOM 716 O O . THR A 1 93 ? -6.081 6.199 -2.353 1.00 98.06 93 THR A O 1
ATOM 719 N N . ALA A 1 94 ? -5.997 5.636 -4.526 1.00 97.75 94 ALA A N 1
ATOM 720 C CA . ALA A 1 94 ? -7.443 5.520 -4.690 1.00 97.75 94 ALA A CA 1
ATOM 721 C C . ALA A 1 94 ? -8.026 4.403 -3.812 1.00 97.75 94 ALA A C 1
ATOM 723 O O . ALA A 1 94 ? -9.028 4.617 -3.130 1.00 97.75 94 ALA A O 1
ATOM 724 N N . ALA A 1 95 ? -7.377 3.236 -3.766 1.00 97.75 95 ALA A N 1
ATOM 725 C CA . ALA A 1 95 ? -7.791 2.126 -2.915 1.00 97.75 95 ALA A CA 1
ATOM 726 C C . ALA A 1 95 ? -7.673 2.466 -1.420 1.00 97.75 95 ALA A C 1
ATOM 728 O O . ALA A 1 95 ? -8.608 2.193 -0.670 1.00 97.75 95 ALA A O 1
ATOM 729 N N . CYS A 1 96 ? -6.590 3.122 -0.986 1.00 98.38 96 CYS A N 1
ATOM 730 C CA . CYS A 1 96 ? -6.436 3.588 0.395 1.00 98.38 96 CYS A CA 1
ATOM 731 C C . CYS A 1 96 ? -7.560 4.559 0.761 1.00 98.38 96 CYS A C 1
ATOM 733 O O . CYS A 1 96 ? -8.169 4.440 1.819 1.00 98.38 96 CYS A O 1
ATOM 735 N N . THR A 1 97 ? -7.868 5.505 -0.128 1.00 98.50 97 THR A N 1
ATOM 736 C CA . THR A 1 97 ? -8.944 6.483 0.076 1.00 98.50 97 THR A CA 1
ATOM 737 C C . THR A 1 97 ? -10.300 5.796 0.192 1.00 98.50 97 THR A C 1
ATOM 739 O O . THR A 1 97 ? -11.036 6.040 1.144 1.00 98.50 97 THR A O 1
ATOM 742 N N . ALA A 1 98 ? -10.615 4.886 -0.729 1.00 97.81 98 ALA A N 1
ATOM 743 C CA . ALA A 1 98 ? -11.877 4.158 -0.724 1.00 97.81 98 ALA A CA 1
ATOM 744 C C . ALA A 1 98 ? -12.034 3.271 0.526 1.00 97.81 98 ALA A C 1
ATOM 746 O O . ALA A 1 98 ? -13.092 3.276 1.154 1.00 97.81 98 ALA A O 1
ATOM 747 N N . ALA A 1 99 ? -10.973 2.570 0.934 1.00 97.69 99 ALA A N 1
ATOM 748 C CA . ALA A 1 99 ? -10.971 1.756 2.146 1.00 97.69 99 ALA A CA 1
ATOM 749 C C . ALA A 1 99 ? -11.154 2.609 3.410 1.00 97.69 99 ALA A C 1
ATOM 751 O O . ALA A 1 99 ? -11.988 2.276 4.256 1.00 97.69 99 ALA A O 1
ATOM 752 N N . LYS A 1 100 ? -10.450 3.745 3.512 1.00 97.56 100 LYS A N 1
ATOM 753 C CA . LYS A 1 100 ? -10.615 4.706 4.615 1.00 97.56 100 LYS A CA 1
ATOM 754 C C . LYS A 1 100 ? -12.038 5.258 4.679 1.00 97.56 100 LYS A C 1
ATOM 756 O O . LYS A 1 100 ? -12.626 5.285 5.756 1.00 97.56 100 LYS A O 1
ATOM 761 N N . ASN A 1 101 ? -12.620 5.613 3.535 1.00 97.56 101 ASN A N 1
ATOM 762 C CA . ASN A 1 101 ? -14.002 6.093 3.451 1.00 97.56 101 ASN A CA 1
ATOM 763 C C . ASN A 1 101 ? -15.026 5.026 3.875 1.00 97.56 101 ASN A C 1
ATOM 765 O O . ASN A 1 101 ? -16.077 5.367 4.406 1.00 97.56 101 ASN A O 1
ATOM 769 N N . ALA A 1 102 ? -14.713 3.738 3.700 1.00 96.12 102 ALA A N 1
ATOM 770 C CA . ALA A 1 102 ? -15.521 2.626 4.206 1.00 96.12 102 ALA A CA 1
ATOM 771 C C . ALA A 1 102 ? -15.308 2.335 5.710 1.00 96.12 102 ALA A C 1
ATOM 773 O O . ALA A 1 102 ? -15.870 1.374 6.239 1.00 96.12 102 ALA A O 1
ATOM 774 N N . GLY A 1 103 ? -14.491 3.132 6.408 1.00 95.31 103 GLY A N 1
ATOM 775 C CA . GLY A 1 103 ? -14.204 2.979 7.836 1.00 95.31 103 GLY A CA 1
ATOM 776 C C . GLY A 1 103 ? -13.098 1.970 8.158 1.00 95.31 103 GLY A C 1
ATOM 777 O O . GLY A 1 103 ? -12.987 1.538 9.304 1.00 95.31 103 GLY A O 1
ATOM 778 N N . VAL A 1 104 ? -12.284 1.573 7.173 1.00 96.94 104 VAL A N 1
ATOM 779 C CA . VAL A 1 104 ? -11.114 0.716 7.412 1.00 96.94 104 VAL A CA 1
ATOM 780 C C . VAL A 1 104 ? -9.955 1.555 7.945 1.00 96.94 104 VAL A C 1
ATOM 782 O O . VAL A 1 104 ? -9.597 2.589 7.377 1.00 96.94 104 VAL A O 1
ATOM 785 N N . ILE A 1 105 ? -9.342 1.089 9.030 1.00 97.25 105 ILE A N 1
ATOM 786 C CA . ILE A 1 105 ? -8.129 1.683 9.593 1.00 97.25 105 ILE A CA 1
ATOM 787 C C . ILE A 1 105 ? -6.921 1.064 8.890 1.00 97.25 105 ILE A C 1
ATOM 789 O O . ILE A 1 105 ? -6.782 -0.156 8.863 1.00 97.25 105 ILE A O 1
ATOM 793 N N . ILE A 1 106 ? -6.045 1.892 8.330 1.00 98.44 106 ILE A N 1
ATOM 794 C CA . ILE A 1 106 ? -4.837 1.461 7.629 1.00 98.44 106 ILE A CA 1
ATOM 795 C C . ILE A 1 106 ? -3.613 1.925 8.417 1.00 98.44 106 ILE A C 1
ATOM 797 O O . ILE A 1 106 ? -3.413 3.128 8.612 1.00 98.44 106 ILE A O 1
ATOM 801 N N . TYR A 1 107 ? -2.799 0.957 8.825 1.00 98.50 107 TYR A N 1
ATOM 802 C CA . TYR A 1 107 ? -1.428 1.145 9.286 1.00 98.50 107 TYR A CA 1
ATOM 803 C C . TYR A 1 107 ? -0.472 0.784 8.155 1.00 98.50 107 TYR A C 1
ATOM 805 O O . TYR A 1 107 ? -0.753 -0.131 7.377 1.00 98.50 107 TYR A O 1
ATOM 813 N N . THR A 1 108 ? 0.658 1.477 8.065 1.00 98.38 108 THR A N 1
ATOM 814 C CA . THR A 1 108 ? 1.634 1.261 6.997 1.00 98.38 108 THR A CA 1
ATOM 815 C C . THR A 1 108 ? 3.043 1.102 7.541 1.00 98.38 108 THR A C 1
ATOM 817 O O . THR A 1 108 ? 3.434 1.800 8.473 1.00 98.38 108 THR A O 1
ATOM 820 N N . VAL A 1 109 ? 3.823 0.205 6.944 1.00 97.94 109 VAL A N 1
ATOM 821 C CA . VAL A 1 109 ? 5.229 -0.015 7.296 1.00 97.94 109 VAL A CA 1
ATOM 822 C C . VAL A 1 109 ? 6.062 -0.059 6.019 1.00 97.94 109 VAL A C 1
ATOM 824 O O . VAL A 1 109 ? 5.858 -0.931 5.177 1.00 97.94 109 VAL A O 1
ATOM 827 N N . VAL A 1 110 ? 7.009 0.867 5.875 1.00 96.38 110 VAL A N 1
ATOM 828 C CA . VAL A 1 110 ? 8.062 0.752 4.857 1.00 96.38 110 VAL A CA 1
ATOM 829 C C . VAL A 1 110 ? 9.261 0.064 5.490 1.00 96.38 110 VAL A C 1
ATOM 831 O O . VAL A 1 110 ? 9.812 0.571 6.468 1.00 96.38 110 VAL A O 1
ATOM 834 N N . PHE A 1 111 ? 9.670 -1.071 4.933 1.00 94.81 111 PHE A N 1
ATOM 835 C CA . PHE A 1 111 ? 10.893 -1.762 5.311 1.00 94.81 111 PHE A CA 1
ATOM 836 C C . PHE A 1 111 ? 12.043 -1.334 4.393 1.00 94.81 111 PHE A C 1
ATOM 838 O O . PHE A 1 111 ? 12.221 -1.840 3.294 1.00 94.81 111 PHE A O 1
ATOM 845 N N . ASN A 1 112 ? 12.809 -0.350 4.839 1.00 87.69 112 ASN A N 1
ATOM 846 C CA . ASN A 1 112 ? 13.849 0.304 4.065 1.00 87.69 112 ASN A CA 1
ATOM 847 C C . ASN A 1 112 ? 15.239 -0.186 4.485 1.00 87.69 112 ASN A C 1
ATOM 849 O O . ASN A 1 112 ? 15.930 0.476 5.262 1.00 87.69 112 ASN A O 1
ATOM 853 N N . HIS A 1 113 ? 15.645 -1.356 4.001 1.00 79.88 113 HIS A N 1
ATOM 854 C CA . HIS A 1 113 ? 16.989 -1.862 4.265 1.00 79.88 113 HIS A CA 1
ATOM 855 C C . HIS A 1 113 ? 17.993 -1.414 3.193 1.00 79.88 113 HIS A C 1
ATOM 857 O O . HIS A 1 113 ? 17.677 -1.251 2.013 1.00 79.88 113 HIS A O 1
ATOM 863 N N . THR A 1 114 ? 19.234 -1.193 3.622 1.00 81.38 114 THR A N 1
ATOM 864 C CA . THR A 1 114 ? 20.280 -0.586 2.794 1.00 81.38 114 THR A CA 1
ATOM 865 C C . THR A 1 114 ? 20.604 -1.422 1.556 1.00 81.38 114 THR A C 1
ATOM 867 O O . THR A 1 114 ? 20.849 -2.622 1.660 1.00 81.38 114 THR A O 1
ATOM 870 N N . GLY A 1 115 ? 20.692 -0.759 0.398 1.00 81.19 115 GLY A N 1
ATOM 871 C CA . GLY A 1 115 ? 21.248 -1.325 -0.838 1.00 81.19 115 GLY A CA 1
ATOM 872 C C . GLY A 1 115 ? 20.235 -1.777 -1.892 1.00 81.19 115 GLY A C 1
ATOM 873 O O . GLY A 1 115 ? 20.662 -2.210 -2.956 1.00 81.19 115 GLY A O 1
ATOM 874 N N . TYR A 1 116 ? 18.929 -1.657 -1.631 1.00 84.12 116 TYR A N 1
ATOM 875 C CA . TYR A 1 116 ? 17.886 -2.208 -2.511 1.00 84.12 116 TYR A CA 1
ATOM 876 C C . TYR A 1 116 ? 17.073 -1.132 -3.233 1.00 84.12 116 TYR A C 1
ATOM 878 O O . TYR A 1 116 ? 16.741 -1.294 -4.402 1.00 84.12 116 TYR A O 1
ATOM 886 N N . LEU A 1 117 ? 16.817 -0.000 -2.572 1.00 90.31 117 LEU A N 1
ATOM 887 C CA . LEU A 1 117 ? 16.146 1.155 -3.165 1.00 90.31 117 LEU A CA 1
ATOM 888 C C . LEU A 1 117 ? 17.091 2.352 -3.248 1.00 90.31 117 LEU A C 1
ATOM 890 O O . LEU A 1 117 ? 17.847 2.634 -2.314 1.00 90.31 117 LEU A O 1
ATOM 894 N N . THR A 1 118 ? 16.994 3.120 -4.333 1.00 92.19 118 THR A N 1
ATOM 895 C CA . THR A 1 118 ? 17.621 4.449 -4.406 1.00 92.19 118 THR A CA 1
ATOM 896 C C . THR A 1 118 ? 17.010 5.389 -3.366 1.00 92.19 118 THR A C 1
ATOM 898 O O . THR A 1 118 ? 15.849 5.235 -2.990 1.00 92.19 118 THR A O 1
ATOM 901 N N . THR A 1 119 ? 17.738 6.426 -2.940 1.00 91.81 119 THR A N 1
ATOM 902 C CA . THR A 1 119 ? 17.209 7.433 -1.998 1.00 91.81 119 THR A CA 1
ATOM 903 C C . THR A 1 119 ? 15.877 8.029 -2.468 1.00 91.81 119 THR A C 1
ATOM 905 O O . THR A 1 119 ? 14.971 8.229 -1.666 1.00 91.81 119 THR A O 1
ATOM 908 N N . ALA A 1 120 ? 15.720 8.258 -3.777 1.00 92.81 120 ALA A N 1
ATOM 909 C CA . ALA A 1 120 ? 14.475 8.764 -4.348 1.00 92.81 120 ALA A CA 1
ATOM 910 C C . ALA A 1 120 ? 13.315 7.763 -4.211 1.00 92.81 120 ALA A C 1
ATOM 912 O O . ALA A 1 120 ? 12.216 8.157 -3.826 1.00 92.81 120 ALA A O 1
ATOM 913 N N . GLN A 1 121 ? 13.554 6.473 -4.473 1.00 93.12 121 GLN A N 1
ATOM 914 C CA . GLN A 1 121 ? 12.547 5.422 -4.288 1.00 93.12 121 GLN A CA 1
ATOM 915 C C . GLN A 1 121 ? 12.171 5.244 -2.814 1.00 93.12 121 GLN A C 1
ATOM 917 O O . GLN A 1 121 ? 10.996 5.067 -2.509 1.00 93.12 121 GLN A O 1
ATOM 922 N N . GLN A 1 122 ? 13.140 5.344 -1.898 1.00 93.12 122 GLN A N 1
ATOM 923 C CA . GLN A 1 122 ? 12.880 5.278 -0.458 1.00 93.12 122 GLN A CA 1
ATOM 924 C C . GLN A 1 122 ? 11.944 6.406 -0.012 1.00 93.12 122 GLN A C 1
ATOM 926 O O . GLN A 1 122 ? 10.951 6.143 0.665 1.00 93.12 122 GLN A O 1
ATOM 931 N N . THR A 1 123 ? 12.225 7.646 -0.424 1.00 93.62 123 THR A N 1
ATOM 932 C CA . THR A 1 123 ? 11.362 8.799 -0.132 1.00 93.62 123 THR A CA 1
ATOM 933 C C . THR A 1 123 ? 9.977 8.622 -0.751 1.00 93.62 123 THR A C 1
ATOM 935 O O . THR A 1 123 ? 8.977 8.772 -0.055 1.00 93.62 123 THR A O 1
ATOM 938 N N . ALA A 1 124 ? 9.902 8.217 -2.023 1.00 94.38 124 ALA A N 1
ATOM 939 C CA . ALA A 1 124 ? 8.631 8.000 -2.709 1.00 94.38 124 ALA A CA 1
ATOM 940 C C . ALA A 1 124 ? 7.768 6.924 -2.022 1.00 94.38 124 ALA A C 1
ATOM 942 O O . ALA A 1 124 ? 6.575 7.142 -1.812 1.00 94.38 124 ALA A O 1
ATOM 943 N N . ALA A 1 125 ? 8.360 5.793 -1.619 1.00 95.19 125 ALA A N 1
ATOM 944 C CA . ALA A 1 125 ? 7.657 4.737 -0.889 1.00 95.19 125 ALA A CA 1
ATOM 945 C C . ALA A 1 125 ? 7.130 5.235 0.465 1.00 95.19 125 ALA A C 1
ATOM 947 O O . ALA A 1 125 ? 5.972 4.987 0.808 1.00 95.19 125 ALA A O 1
ATOM 948 N N . GLN A 1 126 ? 7.963 5.958 1.220 1.00 95.56 126 GLN A N 1
ATOM 949 C CA . GLN A 1 126 ? 7.590 6.524 2.518 1.00 95.56 126 GLN A CA 1
ATOM 950 C C . GLN A 1 126 ? 6.448 7.529 2.398 1.00 95.56 126 GLN A C 1
ATOM 952 O O . GLN A 1 126 ? 5.472 7.416 3.139 1.00 95.56 126 GLN A O 1
ATOM 957 N N . ASP A 1 127 ? 6.518 8.456 1.446 1.00 96.50 127 ASP A N 1
ATOM 958 C CA . ASP A 1 127 ? 5.468 9.452 1.235 1.00 96.50 127 ASP A CA 1
ATOM 959 C C . ASP A 1 127 ? 4.156 8.802 0.785 1.00 96.50 127 ASP A C 1
ATOM 961 O O . ASP A 1 127 ? 3.083 9.112 1.313 1.00 96.50 127 ASP A O 1
ATOM 965 N N . LEU A 1 128 ? 4.230 7.844 -0.143 1.00 97.56 128 LEU A N 1
ATOM 966 C CA . LEU A 1 128 ? 3.064 7.119 -0.636 1.00 97.56 128 LEU A CA 1
ATOM 967 C C . LEU A 1 128 ? 2.362 6.339 0.485 1.00 97.56 128 LEU A C 1
ATOM 969 O O . LEU A 1 128 ? 1.141 6.445 0.641 1.00 97.56 128 LEU A O 1
ATOM 973 N N . LEU A 1 129 ? 3.112 5.588 1.298 1.00 97.81 129 LEU A N 1
ATOM 974 C CA . LEU A 1 129 ? 2.541 4.824 2.410 1.00 97.81 129 LEU A CA 1
ATOM 975 C C . LEU A 1 129 ? 2.031 5.742 3.525 1.00 97.81 129 LEU A C 1
ATOM 977 O O . LEU A 1 129 ? 0.934 5.519 4.040 1.00 97.81 129 LEU A O 1
ATOM 981 N N . LYS A 1 130 ? 2.746 6.826 3.835 1.00 97.69 130 LYS A N 1
ATOM 982 C CA . LYS A 1 130 ? 2.296 7.824 4.811 1.00 97.69 130 LYS A CA 1
ATOM 983 C C . LYS A 1 130 ? 0.962 8.458 4.418 1.00 9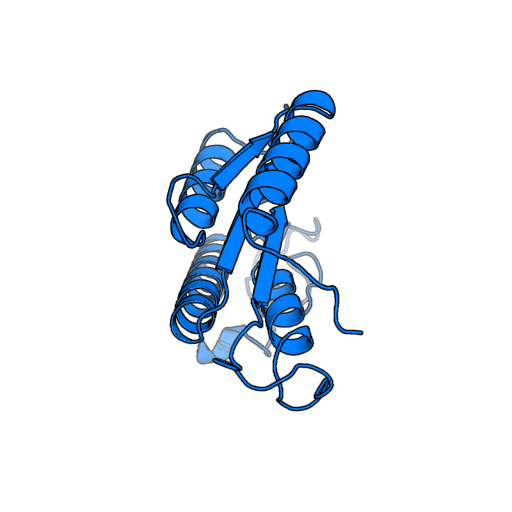7.69 130 LYS A C 1
ATOM 985 O O . LYS A 1 130 ? 0.106 8.648 5.280 1.00 97.69 130 LYS A O 1
ATOM 990 N N . ASN A 1 131 ? 0.754 8.730 3.130 1.00 97.38 131 ASN A N 1
ATOM 991 C CA . ASN A 1 131 ? -0.518 9.239 2.608 1.00 97.38 131 ASN A CA 1
ATOM 992 C C . ASN A 1 131 ? -1.623 8.164 2.571 1.00 97.38 131 ASN A C 1
ATOM 994 O O . ASN A 1 131 ? -2.815 8.468 2.712 1.00 97.38 131 ASN A O 1
ATOM 998 N N . CYS A 1 132 ? -1.247 6.894 2.409 1.00 98.31 132 CYS A N 1
ATOM 999 C CA . CYS A 1 132 ? -2.177 5.770 2.463 1.00 98.31 132 CYS A CA 1
ATOM 1000 C C . CYS A 1 132 ? -2.729 5.538 3.881 1.00 98.31 132 CYS A C 1
ATOM 1002 O O . CYS A 1 132 ? -3.931 5.294 4.026 1.00 98.31 132 CYS A O 1
ATOM 1004 N N . ALA A 1 133 ? -1.891 5.678 4.915 1.00 98.50 133 ALA A N 1
ATOM 1005 C CA . ALA A 1 133 ? -2.264 5.480 6.315 1.00 98.50 133 ALA A CA 1
ATOM 1006 C C . ALA A 1 133 ? -3.493 6.311 6.742 1.00 98.50 133 ALA A C 1
ATOM 1008 O O . ALA A 1 133 ? -3.769 7.396 6.216 1.00 98.50 133 ALA A O 1
ATOM 1009 N N . SER A 1 134 ? -4.262 5.803 7.712 1.00 98.06 134 SER A N 1
ATOM 1010 C CA . SER A 1 134 ? -5.445 6.514 8.232 1.00 98.06 134 SER A CA 1
ATOM 1011 C C . SER A 1 134 ? -5.089 7.707 9.115 1.00 98.06 134 SER A C 1
ATOM 1013 O O . SER A 1 134 ? -5.897 8.622 9.257 1.00 98.06 134 SER A O 1
ATOM 1015 N N . LYS A 1 135 ? -3.890 7.711 9.701 1.00 96.38 135 LYS A N 1
ATOM 1016 C CA . LYS A 1 135 ? -3.301 8.846 10.418 1.00 96.38 135 LYS A CA 1
ATOM 1017 C C . LYS A 1 135 ? -1.827 8.925 10.062 1.00 96.38 135 LYS A C 1
ATOM 1019 O O . LYS A 1 135 ? -1.193 7.897 9.842 1.00 96.38 135 LYS A O 1
ATOM 1024 N N . THR A 1 136 ? -1.258 10.124 10.099 1.00 93.31 136 THR A N 1
ATOM 1025 C CA . THR A 1 136 ? 0.185 10.317 9.884 1.00 93.31 136 THR A CA 1
ATOM 1026 C C . THR A 1 136 ? 1.035 9.536 10.889 1.00 93.31 136 THR A C 1
ATOM 1028 O O . THR A 1 136 ? 2.116 9.080 10.540 1.00 93.31 136 THR A O 1
ATOM 1031 N N . THR A 1 137 ? 0.528 9.322 12.108 1.00 95.56 137 THR A N 1
ATOM 1032 C CA . THR A 1 137 ? 1.168 8.518 13.164 1.00 95.56 137 THR A CA 1
ATOM 1033 C C . THR A 1 137 ? 1.009 7.004 12.991 1.00 95.56 137 THR A C 1
ATOM 1035 O O . THR A 1 137 ? 1.585 6.251 13.767 1.00 95.56 137 THR A O 1
ATOM 1038 N N . TYR A 1 138 ? 0.232 6.544 12.005 1.00 97.81 138 TYR A N 1
ATOM 1039 C CA . TYR A 1 138 ? 0.055 5.120 11.681 1.00 97.81 138 TYR A CA 1
ATOM 1040 C C . TYR A 1 138 ? 0.985 4.653 10.557 1.00 97.81 138 TYR A C 1
ATOM 1042 O O . TYR A 1 138 ? 0.837 3.534 10.069 1.00 97.81 138 TYR A O 1
ATOM 1050 N N . SER A 1 139 ? 1.930 5.504 10.153 1.00 97.75 139 SER A N 1
ATOM 1051 C CA . SER A 1 139 ? 2.980 5.168 9.202 1.00 97.75 139 SER A CA 1
ATOM 1052 C C . SER A 1 139 ? 4.308 5.007 9.920 1.00 97.75 139 SER A C 1
ATOM 1054 O O . SER A 1 139 ? 4.750 5.907 10.632 1.00 97.75 139 SER A O 1
ATOM 1056 N N . TYR A 1 140 ? 4.960 3.878 9.679 1.00 97.44 140 TYR A N 1
ATOM 1057 C CA . TYR A 1 140 ? 6.225 3.506 10.292 1.00 97.44 140 TYR A CA 1
ATOM 1058 C C . TYR A 1 140 ? 7.273 3.240 9.216 1.00 97.44 140 TYR A C 1
ATOM 1060 O O . TYR A 1 140 ? 6.959 2.805 8.105 1.00 97.44 140 TYR A O 1
ATOM 1068 N N . VAL A 1 141 ? 8.529 3.476 9.575 1.00 95.94 141 VAL A N 1
ATOM 1069 C CA . VAL A 1 141 ? 9.693 3.095 8.779 1.00 95.94 141 VAL A CA 1
ATOM 1070 C C . VAL A 1 141 ? 10.537 2.171 9.640 1.00 95.94 141 VAL A C 1
ATOM 1072 O O . VAL A 1 141 ? 10.834 2.495 10.788 1.00 95.94 141 VAL A O 1
ATOM 1075 N N . ALA A 1 142 ? 10.888 1.019 9.090 1.00 95.81 142 ALA A N 1
ATOM 1076 C CA . ALA A 1 142 ? 11.770 0.046 9.708 1.00 95.81 142 ALA A CA 1
ATOM 1077 C C . ALA A 1 142 ? 12.972 -0.173 8.790 1.00 95.81 142 ALA A C 1
ATOM 1079 O O . ALA A 1 142 ? 12.805 -0.299 7.583 1.00 95.81 142 ALA A O 1
ATOM 1080 N N . THR A 1 143 ? 14.176 -0.209 9.347 1.00 94.00 143 THR A N 1
ATOM 1081 C CA . THR A 1 143 ? 15.431 -0.390 8.593 1.00 94.00 143 THR A CA 1
ATOM 1082 C C . THR A 1 143 ? 16.107 -1.723 8.900 1.00 94.00 143 THR A C 1
ATOM 1084 O O . THR A 1 143 ? 17.071 -2.105 8.242 1.00 94.00 143 THR A O 1
ATOM 1087 N N . ASP A 1 144 ? 15.609 -2.433 9.912 1.00 92.94 144 ASP A N 1
ATOM 1088 C CA . ASP A 1 144 ? 16.137 -3.696 10.411 1.00 92.94 144 ASP A CA 1
ATOM 1089 C C . ASP A 1 144 ? 15.048 -4.500 11.145 1.00 92.94 144 ASP A C 1
ATOM 1091 O O . ASP A 1 144 ? 13.909 -4.061 11.325 1.00 92.94 144 ASP A O 1
ATOM 1095 N N . SER A 1 145 ? 15.393 -5.707 11.591 1.00 93.31 145 SER A N 1
ATOM 1096 C CA . SER A 1 145 ? 14.455 -6.591 12.288 1.00 93.31 145 SER A CA 1
ATOM 1097 C C . SER A 1 145 ? 13.969 -6.042 13.632 1.00 93.31 145 SER A C 1
ATOM 1099 O O . SER A 1 145 ? 12.869 -6.393 14.058 1.00 93.31 145 SER A O 1
ATOM 1101 N N . ALA A 1 146 ? 14.763 -5.215 14.318 1.00 95.88 146 ALA A N 1
ATOM 1102 C CA . ALA A 1 146 ? 14.402 -4.668 15.623 1.00 95.88 146 ALA A CA 1
ATOM 1103 C C . ALA A 1 146 ? 13.353 -3.556 15.475 1.00 95.88 146 ALA A C 1
ATOM 1105 O O . ALA A 1 146 ? 12.286 -3.622 16.083 1.00 95.88 146 ALA A O 1
ATOM 1106 N N . SER A 1 147 ? 13.608 -2.591 14.593 1.00 95.69 147 SER A N 1
ATOM 1107 C CA . SER A 1 147 ? 12.672 -1.522 14.234 1.00 95.69 147 SER A CA 1
ATOM 1108 C C . SER A 1 147 ? 11.380 -2.065 13.620 1.00 95.69 147 SER A C 1
ATOM 1110 O O . SER A 1 147 ? 10.302 -1.543 13.908 1.00 95.69 147 SER A O 1
ATOM 1112 N N . LEU A 1 148 ? 11.451 -3.166 12.861 1.00 95.00 148 LEU A N 1
ATOM 1113 C CA . LEU A 1 148 ? 10.267 -3.852 12.347 1.00 95.00 148 LEU A CA 1
ATOM 1114 C C . LEU A 1 148 ? 9.404 -4.429 13.480 1.00 95.00 148 LEU A C 1
ATOM 1116 O O . LEU A 1 148 ? 8.195 -4.194 13.520 1.00 95.00 148 LEU A O 1
ATOM 1120 N N . GLN A 1 149 ? 10.018 -5.125 14.443 1.00 96.12 149 GLN A N 1
ATOM 1121 C CA . GLN A 1 149 ? 9.321 -5.627 15.635 1.00 96.12 149 GLN A CA 1
ATOM 1122 C C . GLN A 1 149 ? 8.715 -4.490 16.464 1.00 96.12 149 GLN A C 1
ATOM 1124 O O . GLN A 1 149 ? 7.578 -4.606 16.931 1.00 96.12 149 GLN A O 1
ATOM 1129 N N . SER A 1 150 ? 9.429 -3.371 16.616 1.00 96.56 150 SER A N 1
ATOM 1130 C CA . SER A 1 150 ? 8.910 -2.183 17.299 1.00 96.56 150 SER A CA 1
ATOM 1131 C C . SER A 1 150 ? 7.690 -1.595 16.585 1.00 96.56 150 SER A C 1
ATOM 1133 O O . SER A 1 150 ? 6.700 -1.285 17.248 1.00 96.56 150 SER A O 1
ATOM 1135 N N . ALA A 1 151 ? 7.714 -1.496 15.251 1.00 96.62 151 ALA A N 1
ATOM 1136 C CA . ALA A 1 151 ? 6.583 -1.003 14.466 1.00 96.62 151 ALA A CA 1
ATOM 1137 C C . ALA A 1 151 ? 5.336 -1.880 14.656 1.00 96.62 151 ALA A C 1
ATOM 1139 O O . ALA A 1 151 ?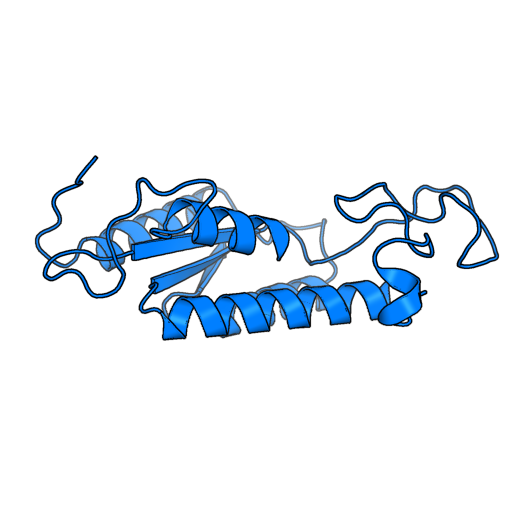 4.272 -1.372 15.011 1.00 96.62 151 ALA A O 1
ATOM 1140 N N . PHE A 1 152 ? 5.463 -3.203 14.511 1.00 95.81 152 PHE A N 1
ATOM 1141 C CA . PHE A 1 152 ? 4.331 -4.115 14.709 1.00 95.81 152 PHE A CA 1
ATOM 1142 C C . PHE A 1 152 ? 3.826 -4.139 16.156 1.00 95.81 152 PHE A C 1
ATOM 1144 O O . PHE A 1 152 ? 2.617 -4.216 16.373 1.00 95.81 152 PHE A O 1
ATOM 1151 N N . SER A 1 153 ? 4.715 -4.000 17.143 1.00 95.25 153 SER A N 1
ATOM 1152 C CA . SER A 1 153 ? 4.319 -3.881 18.553 1.00 95.25 153 SER A CA 1
ATOM 1153 C C . SER A 1 153 ? 3.506 -2.606 18.803 1.00 95.25 153 SER A C 1
ATOM 1155 O O . SER A 1 153 ? 2.461 -2.652 19.452 1.00 95.25 153 SER A O 1
ATOM 1157 N N . ALA A 1 154 ? 3.932 -1.471 18.238 1.00 94.75 154 ALA A N 1
ATOM 1158 C CA . ALA A 1 154 ? 3.202 -0.208 18.333 1.00 94.75 154 ALA A CA 1
ATOM 1159 C C . ALA A 1 154 ? 1.831 -0.277 17.639 1.00 94.75 154 ALA A C 1
ATOM 1161 O O . ALA A 1 154 ? 0.838 0.224 18.173 1.00 94.75 154 ALA A O 1
ATOM 1162 N N . ILE A 1 155 ? 1.760 -0.937 16.478 1.00 95.31 155 ILE A N 1
ATOM 1163 C CA . ILE A 1 155 ? 0.502 -1.182 15.764 1.00 95.31 155 ILE A CA 1
ATOM 1164 C C . ILE A 1 155 ? -0.434 -2.039 16.612 1.00 95.31 155 ILE A C 1
ATOM 1166 O O . ILE A 1 155 ? -1.598 -1.675 16.748 1.00 95.31 155 ILE A O 1
ATOM 1170 N N . ALA A 1 156 ? 0.057 -3.130 17.211 1.00 91.81 156 ALA A N 1
ATOM 1171 C CA . ALA A 1 156 ? -0.748 -3.994 18.068 1.00 91.81 156 ALA A CA 1
ATOM 1172 C C . ALA A 1 156 ? -1.367 -3.194 19.221 1.00 91.81 156 ALA A C 1
ATOM 1174 O O . ALA A 1 156 ? -2.587 -3.168 19.352 1.00 91.81 156 ALA A O 1
ATOM 1175 N N . VAL A 1 157 ? -0.555 -2.438 19.968 1.00 89.62 157 VAL A N 1
ATOM 1176 C CA . VAL A 1 157 ? -1.043 -1.579 21.061 1.00 89.62 157 VAL A CA 1
ATOM 1177 C C . VAL A 1 157 ? -2.071 -0.562 20.561 1.00 89.62 157 VAL A C 1
ATOM 1179 O O . VAL A 1 157 ? -3.123 -0.390 21.176 1.00 89.62 157 VAL A O 1
ATOM 1182 N N . SER A 1 158 ? -1.807 0.107 19.433 1.00 89.69 158 SER A N 1
ATOM 1183 C CA . SER A 1 158 ? -2.740 1.098 18.895 1.00 89.69 158 SER A CA 1
ATOM 1184 C C . SER A 1 158 ? -4.057 0.468 18.440 1.00 89.69 158 SER A C 1
ATOM 1186 O O . SER A 1 158 ? -5.110 1.054 18.701 1.00 89.69 158 SER A O 1
ATOM 1188 N N . ALA A 1 159 ? -4.003 -0.676 17.759 1.00 85.88 159 ALA A N 1
ATOM 1189 C CA . ALA A 1 159 ? -5.159 -1.358 17.191 1.00 85.88 159 ALA A CA 1
ATOM 1190 C C . ALA A 1 159 ? -6.029 -2.027 18.266 1.00 85.88 159 ALA A C 1
ATOM 1192 O O . ALA A 1 159 ? -7.231 -2.163 18.066 1.00 85.88 159 ALA A O 1
ATOM 1193 N N . THR A 1 160 ? -5.449 -2.402 19.411 1.00 81.62 160 THR A N 1
ATOM 1194 C CA . THR A 1 160 ? -6.156 -3.059 20.524 1.00 81.62 160 THR A CA 1
ATOM 1195 C C . THR A 1 160 ? -6.381 -2.150 21.732 1.00 81.62 160 THR A C 1
ATOM 1197 O O . THR A 1 160 ? -6.697 -2.638 22.812 1.00 81.62 160 THR A O 1
ATOM 1200 N N . SER A 1 161 ? -6.206 -0.833 21.593 1.00 70.06 161 SER A N 1
ATOM 1201 C CA . SER A 1 161 ? -6.403 0.126 22.695 1.00 70.06 161 SER A CA 1
ATOM 1202 C C . SER A 1 161 ? -7.864 0.245 23.181 1.00 70.06 161 SER A C 1
ATOM 1204 O O . SER A 1 161 ? -8.114 0.858 24.216 1.00 70.06 161 SER A O 1
ATOM 1206 N N . GLY A 1 162 ? -8.826 -0.378 22.485 1.00 62.97 162 GLY A N 1
ATOM 1207 C CA . GLY A 1 162 ? -10.192 -0.637 22.962 1.00 62.97 162 GLY A CA 1
ATOM 1208 C C . GLY A 1 162 ? -10.413 -2.122 23.282 1.00 62.97 162 GLY A C 1
ATOM 1209 O O . GLY A 1 162 ? -9.631 -2.967 22.860 1.00 62.97 162 GLY A O 1
ATOM 1210 N N . THR A 1 163 ? -11.478 -2.466 24.017 1.00 56.19 163 THR A N 1
ATOM 121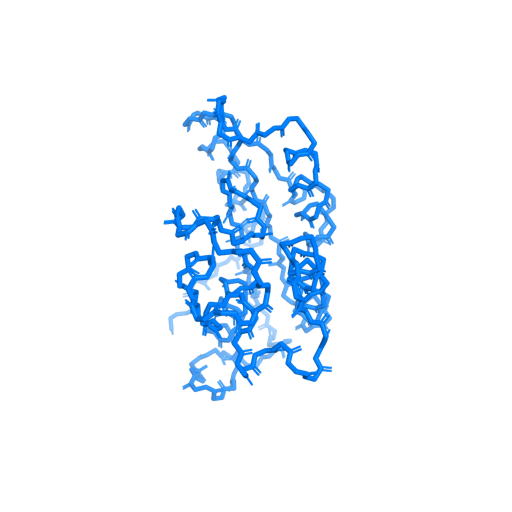1 C CA . THR A 1 163 ? -11.818 -3.858 24.373 1.00 56.19 163 THR A CA 1
ATOM 1212 C C . THR A 1 163 ? -12.053 -4.701 23.112 1.00 56.19 163 THR A C 1
ATOM 1214 O O . THR A 1 163 ? -13.152 -4.727 22.563 1.00 56.19 163 THR A O 1
ATOM 1217 N N . LEU A 1 164 ? -11.006 -5.364 22.619 1.00 60.72 164 LEU A N 1
ATOM 1218 C CA . LEU A 1 164 ? -11.053 -6.134 21.381 1.00 60.72 164 LEU A CA 1
ATOM 1219 C C . LEU A 1 164 ? -11.429 -7.588 21.681 1.00 60.72 164 LEU A C 1
ATOM 1221 O O . LEU A 1 164 ? -10.805 -8.244 22.514 1.00 60.72 164 LEU A O 1
ATOM 1225 N N . ARG A 1 165 ? -12.413 -8.122 20.954 1.00 61.84 165 ARG A N 1
ATOM 1226 C CA . ARG A 1 165 ? -12.666 -9.563 20.867 1.00 61.84 165 ARG A CA 1
ATOM 1227 C C . ARG A 1 165 ? -12.540 -9.972 19.407 1.00 61.84 165 ARG A C 1
ATOM 1229 O O . ARG A 1 165 ? -13.275 -9.465 18.563 1.00 61.84 165 ARG A O 1
ATOM 1236 N N . LEU A 1 166 ? -11.602 -10.872 19.117 1.00 59.47 166 LEU A N 1
ATOM 1237 C CA . LEU A 1 166 ? -11.473 -11.473 17.793 1.00 59.47 166 LEU A CA 1
ATOM 1238 C C . LEU A 1 166 ? -12.747 -12.271 17.512 1.00 59.47 166 LEU A C 1
ATOM 1240 O O . LEU A 1 166 ? -13.063 -13.226 18.221 1.00 59.47 166 LEU A O 1
ATOM 1244 N N . VAL A 1 167 ? -13.497 -11.833 16.510 1.00 59.03 167 VAL A N 1
ATOM 1245 C CA . VAL A 1 167 ? -14.628 -12.572 15.957 1.00 59.03 167 VAL A CA 1
ATOM 1246 C C . VAL A 1 167 ? -14.121 -13.284 14.711 1.00 59.03 167 VAL A C 1
ATOM 1248 O O . VAL A 1 167 ? -13.772 -12.626 13.732 1.00 59.03 167 VAL A O 1
ATOM 1251 N N . GLN A 1 168 ? -13.985 -14.607 14.818 1.00 46.25 168 GLN A N 1
ATOM 1252 C CA . GLN A 1 168 ? -13.776 -15.499 13.676 1.00 46.25 168 GLN A CA 1
ATOM 1253 C C . GLN A 1 168 ? -15.099 -15.724 12.947 1.00 46.25 168 GLN A C 1
ATOM 1255 O O . GLN A 1 168 ? -16.148 -15.770 13.636 1.00 46.25 168 GLN A O 1
#